Protein AF-A0A5K0VHQ1-F1 (afdb_monomer)

Solvent-accessible surface area (backbone atoms only — not comparable to full-atom values): 2232 Å² total; per-residue (Å²): 109,74,66,61,57,50,31,54,78,67,74,46,90,75,45,78,30,77,41,97,84,52,83,79,51,93,70,51,77,38,68,53,133

Mean predicted aligned error: 3.23 Å

Radius of gyration: 10.11 Å; Cα contacts (8 Å, |Δi|>4): 31; chains: 1; bounding box: 19×16×26 Å

Secondary structure (DSSP, 8-state):
-HHHHHHHHTT---EEE--TT-SS-SS-SEEE-

pLDDT: mean 90.89, std 4.44, range [74.0, 96.94]

Foldseek 3Di:
DVVVVVCVVVVHDWAFDADPPPPVPPGHPDIDD

InterPro domains:
  IPR015422 Pyridoxal phosphate-dependent transferase, small dom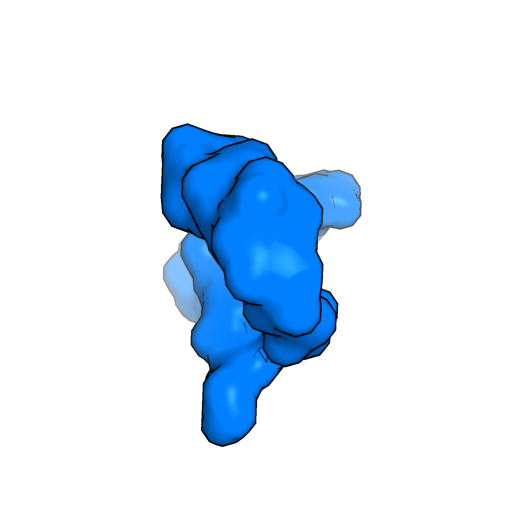ain [G3DSA:3.90.1150.10] (1-33)

Sequence (33 aa):
KSYEKVCEMCHISLNKSAIFGDNGAVSPGGVRI

Structure (mmCIF, N/CA/C/O backbone):
data_AF-A0A5K0VHQ1-F1
#
_entry.id   AF-A0A5K0VHQ1-F1
#
loop_
_atom_site.group_PDB
_atom_site.id
_atom_site.type_symbol
_atom_site.label_atom_id
_atom_site.label_alt_id
_atom_site.label_comp_id
_atom_site.label_asym_id
_atom_site.label_entity_id
_atom_site.label_seq_id
_atom_site.pdbx_PDB_ins_code
_atom_site.Cartn_x
_atom_site.Cartn_y
_atom_site.Cartn_z
_atom_site.occupancy
_atom_site.B_iso_or_equiv
_atom_site.auth_seq_id
_atom_site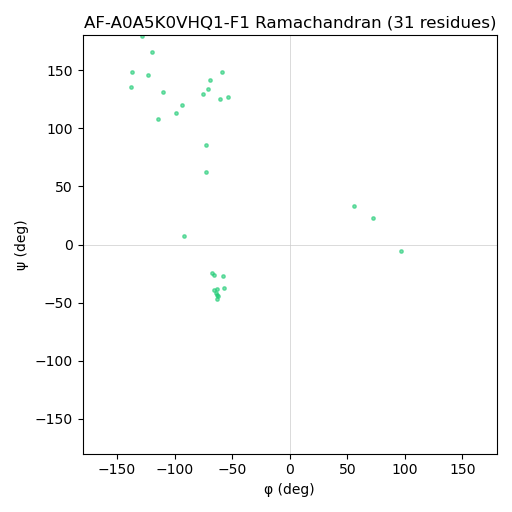.auth_comp_id
_atom_site.auth_asym_id
_atom_site.auth_atom_id
_atom_site.pdbx_PDB_model_num
ATOM 1 N N . LYS A 1 1 ? -4.478 7.218 -2.786 1.00 74.00 1 LYS A N 1
ATOM 2 C CA . LYS A 1 1 ? -5.504 6.263 -3.288 1.00 74.00 1 LYS A CA 1
ATOM 3 C C . LYS A 1 1 ? -6.598 6.044 -2.257 1.00 74.00 1 LYS A C 1
ATOM 5 O O . LYS A 1 1 ? -6.360 6.329 -1.092 1.00 74.00 1 LYS A O 1
ATOM 10 N N . SER A 1 2 ? -7.778 5.562 -2.662 1.00 83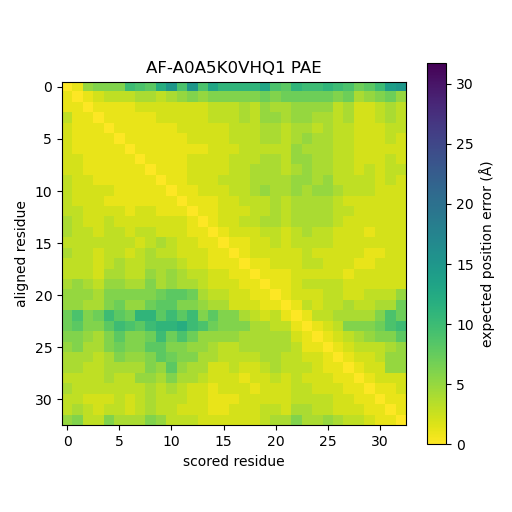.88 2 SER A N 1
ATOM 11 C CA . SER A 1 2 ? -8.922 5.398 -1.748 1.00 83.88 2 SER A CA 1
ATOM 12 C C . SER A 1 2 ? -8.594 4.509 -0.545 1.00 83.88 2 SER A C 1
ATOM 14 O O . SER A 1 2 ? -8.981 4.839 0.568 1.00 83.88 2 SER A O 1
ATOM 16 N N . TYR A 1 3 ? -7.803 3.451 -0.743 1.00 90.44 3 TYR A N 1
ATOM 17 C CA . TYR A 1 3 ? -7.432 2.524 0.327 1.00 90.44 3 TYR A CA 1
ATOM 18 C C . TYR A 1 3 ? -6.559 3.163 1.426 1.00 90.44 3 TYR A C 1
ATOM 20 O O . TYR A 1 3 ? -6.791 2.896 2.594 1.00 90.44 3 TYR A O 1
ATOM 28 N N . GLU A 1 4 ? -5.605 4.045 1.091 1.00 89.75 4 GLU A N 1
ATOM 29 C CA . GLU A 1 4 ? -4.729 4.686 2.094 1.00 89.75 4 GLU A CA 1
ATOM 30 C C . GLU A 1 4 ? -5.546 5.544 3.059 1.00 89.75 4 GLU A C 1
ATOM 32 O O . GLU A 1 4 ? -5.363 5.461 4.267 1.00 89.75 4 GLU A O 1
ATOM 37 N N . LYS A 1 5 ? -6.496 6.313 2.513 1.00 91.06 5 LYS A N 1
ATOM 38 C CA . LYS A 1 5 ? -7.392 7.164 3.301 1.00 91.06 5 LYS A CA 1
ATOM 39 C C . LYS A 1 5 ? -8.297 6.338 4.209 1.00 91.06 5 LYS A C 1
ATOM 41 O O . LYS A 1 5 ? -8.511 6.710 5.352 1.00 91.06 5 LYS A O 1
ATOM 46 N N . VAL A 1 6 ? -8.826 5.220 3.708 1.00 95.00 6 VAL A N 1
ATOM 47 C CA . VAL A 1 6 ? -9.653 4.314 4.520 1.00 95.00 6 VAL A CA 1
ATOM 48 C C . VAL A 1 6 ? -8.831 3.724 5.664 1.00 95.00 6 VAL A C 1
ATOM 50 O O . VAL A 1 6 ? -9.272 3.770 6.805 1.00 95.00 6 VAL A O 1
ATOM 53 N N . CYS A 1 7 ? -7.622 3.231 5.391 1.00 93.88 7 CYS A N 1
ATOM 54 C CA . CYS A 1 7 ? -6.760 2.669 6.427 1.00 93.88 7 CYS A CA 1
ATOM 55 C C . CYS A 1 7 ? -6.359 3.708 7.479 1.00 93.88 7 CYS A C 1
ATOM 57 O O . CYS A 1 7 ? -6.391 3.398 8.664 1.00 93.88 7 CYS A O 1
ATOM 59 N N . GLU A 1 8 ? -6.094 4.951 7.078 1.00 92.12 8 GLU A N 1
ATOM 60 C CA . GLU A 1 8 ? -5.825 6.054 8.005 1.00 92.12 8 GLU A CA 1
ATOM 61 C C . GLU A 1 8 ? -7.029 6.364 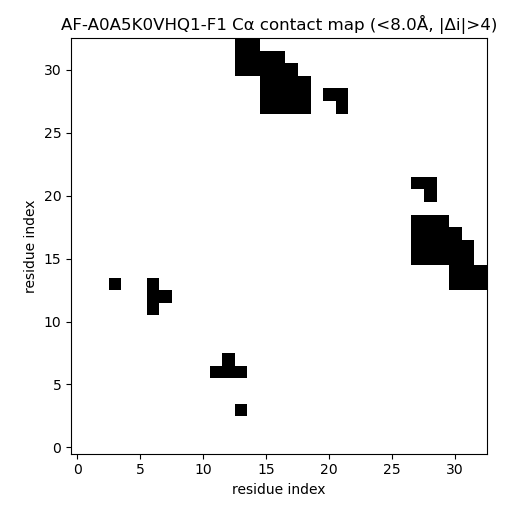8.913 1.00 92.12 8 GLU A C 1
ATOM 63 O O . GLU A 1 8 ? -6.873 6.461 10.131 1.00 92.12 8 GLU A O 1
ATOM 68 N N . MET A 1 9 ? -8.243 6.409 8.354 1.00 96.44 9 MET A N 1
ATOM 69 C CA . MET A 1 9 ? -9.486 6.599 9.122 1.00 96.44 9 MET A CA 1
ATOM 70 C C . MET A 1 9 ? -9.791 5.427 10.065 1.00 96.44 9 MET A C 1
ATOM 72 O O . MET A 1 9 ? -10.457 5.607 11.080 1.00 96.44 9 MET A O 1
ATOM 76 N N . CYS A 1 10 ? -9.309 4.228 9.738 1.00 96.94 10 CYS A N 1
ATOM 77 C CA . CYS A 1 10 ? -9.447 3.030 10.564 1.00 96.94 10 CYS A CA 1
ATOM 78 C C . CYS A 1 10 ? -8.270 2.813 11.531 1.00 96.94 10 CYS A C 1
ATOM 80 O O . CYS A 1 10 ? -8.208 1.759 12.159 1.00 96.94 10 CYS A O 1
ATOM 82 N N . HIS A 1 11 ? -7.335 3.764 11.645 1.00 96.19 11 HIS A N 1
ATOM 83 C CA . HIS A 1 11 ? -6.121 3.637 12.464 1.00 96.19 11 HIS A CA 1
ATOM 84 C C . HIS A 1 11 ? -5.252 2.411 12.115 1.00 96.19 11 HIS A C 1
ATOM 86 O O . HIS A 1 11 ? -4.595 1.824 12.974 1.00 96.19 11 HIS A O 1
ATOM 92 N N . ILE A 1 12 ? -5.233 2.030 10.836 1.00 95.81 12 ILE A N 1
ATOM 93 C CA . ILE A 1 12 ? -4.4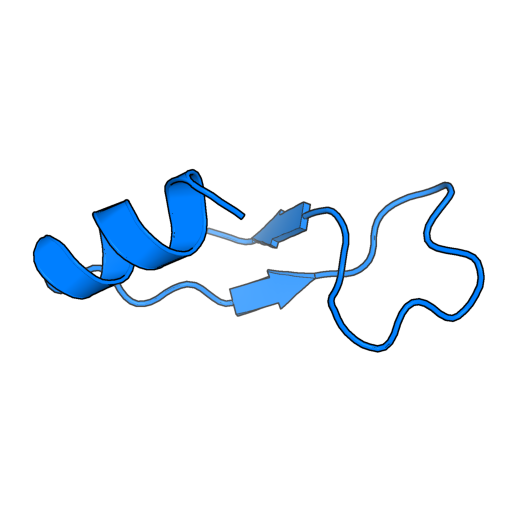02 0.957 10.287 1.00 95.81 12 ILE A CA 1
ATOM 94 C C . ILE A 1 12 ? -3.163 1.582 9.642 1.00 95.81 12 ILE A C 1
ATOM 96 O O . ILE A 1 12 ? -3.250 2.254 8.611 1.00 95.81 12 ILE A O 1
ATOM 100 N N . SER A 1 13 ? -1.994 1.317 10.221 1.00 93.25 13 SER A N 1
ATOM 101 C CA . SER A 1 13 ? -0.706 1.721 9.651 1.00 93.25 13 SER A CA 1
ATOM 102 C C . SER A 1 13 ? -0.325 0.819 8.477 1.00 93.25 13 SER A C 1
ATOM 104 O O . SER A 1 13 ? -0.310 -0.402 8.611 1.00 93.25 13 SER A O 1
ATOM 106 N N . LEU A 1 14 ? 0.028 1.416 7.337 1.00 91.56 14 LEU A N 1
ATOM 107 C CA . LEU A 1 14 ? 0.452 0.701 6.130 1.00 91.56 14 LEU A CA 1
ATOM 108 C C . LEU A 1 14 ? 1.840 1.150 5.669 1.00 91.56 14 LEU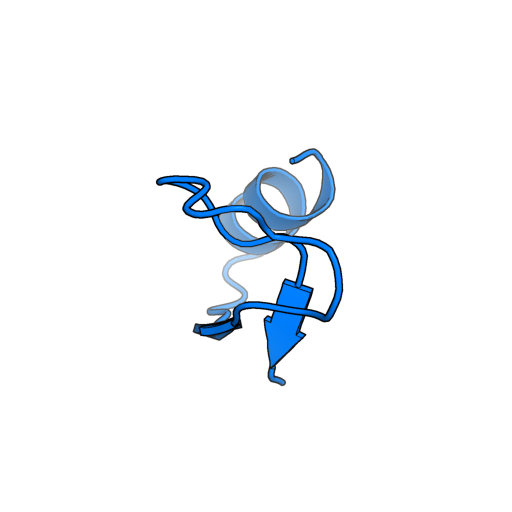 A C 1
ATOM 110 O O . LEU A 1 14 ? 2.170 2.336 5.732 1.00 91.56 14 LEU A O 1
ATOM 114 N N . ASN A 1 15 ? 2.626 0.222 5.118 1.00 91.44 15 ASN A N 1
ATOM 115 C CA . ASN A 1 15 ? 3.863 0.554 4.416 1.00 91.44 15 ASN A CA 1
ATOM 116 C C . ASN A 1 15 ? 3.588 0.706 2.914 1.00 91.44 15 ASN A C 1
ATOM 118 O O . ASN A 1 15 ? 3.140 -0.236 2.259 1.00 91.44 15 ASN A O 1
ATOM 122 N N . LYS A 1 16 ? 3.853 1.890 2.353 1.00 90.38 16 LYS A N 1
ATOM 123 C CA . LYS A 1 16 ? 3.744 2.114 0.904 1.00 90.38 16 LYS A CA 1
ATOM 124 C C . LYS A 1 16 ? 4.877 1.388 0.192 1.00 90.38 16 LYS A C 1
ATOM 126 O O . LYS A 1 16 ? 6.029 1.510 0.596 1.00 90.38 16 LYS A O 1
ATOM 131 N N . SER A 1 17 ? 4.558 0.679 -0.885 1.00 92.31 17 SER A N 1
ATOM 132 C CA . SER A 1 17 ? 5.541 -0.107 -1.626 1.00 92.31 17 SER A CA 1
ATOM 133 C C . SER A 1 17 ? 5.342 0.051 -3.125 1.00 92.31 17 SER A C 1
ATOM 135 O O . SER A 1 17 ? 4.210 0.037 -3.613 1.00 92.31 17 SER A O 1
ATOM 137 N N . ALA A 1 18 ? 6.445 0.246 -3.846 1.00 93.12 18 ALA A N 1
ATOM 138 C CA . ALA A 1 18 ? 6.418 0.333 -5.297 1.00 93.12 18 ALA A CA 1
ATOM 139 C C . ALA A 1 18 ? 6.075 -1.030 -5.899 1.00 93.12 18 ALA A C 1
ATOM 141 O O . ALA A 1 18 ? 6.529 -2.067 -5.413 1.00 93.12 18 ALA A O 1
ATOM 142 N N . ILE A 1 19 ? 5.278 -1.021 -6.960 1.00 93.19 19 ILE A N 1
ATOM 143 C CA . ILE A 1 19 ? 4.927 -2.222 -7.724 1.00 93.19 19 ILE A CA 1
ATOM 144 C C . ILE A 1 19 ? 5.388 -2.079 -9.172 1.00 93.19 19 ILE A C 1
ATOM 146 O O . ILE A 1 19 ? 5.716 -0.986 -9.636 1.00 93.19 19 ILE A O 1
ATOM 150 N N . PHE A 1 20 ? 5.412 -3.194 -9.903 1.00 94.06 20 PHE A N 1
ATOM 151 C CA . PHE A 1 20 ? 5.711 -3.173 -11.331 1.00 94.06 20 PHE A CA 1
ATOM 152 C C . PHE A 1 20 ? 4.783 -2.187 -12.061 1.00 94.06 20 PHE A C 1
ATOM 154 O O . PHE A 1 20 ? 3.563 -2.258 -11.916 1.00 94.06 20 PHE A O 1
ATOM 161 N N . GLY A 1 21 ? 5.370 -1.266 -12.830 1.00 91.25 21 GLY A N 1
ATOM 162 C CA . GLY A 1 21 ? 4.647 -0.196 -13.523 1.00 91.25 21 GLY A CA 1
ATOM 163 C C . GLY A 1 21 ? 4.623 1.158 -12.800 1.00 91.25 21 GLY A C 1
ATOM 164 O O . GLY A 1 21 ? 4.186 2.139 -13.400 1.00 91.25 21 GLY A O 1
ATOM 165 N N . ASP A 1 22 ? 5.138 1.262 -11.568 1.00 91.62 22 ASP A N 1
ATOM 166 C CA . ASP A 1 22 ? 5.404 2.561 -10.934 1.00 91.62 22 ASP A CA 1
ATOM 167 C C . ASP A 1 22 ? 6.624 3.232 -11.589 1.00 91.62 22 ASP A C 1
ATOM 169 O O . ASP A 1 22 ? 7.758 3.116 -11.123 1.00 91.62 22 ASP A O 1
ATOM 173 N N . ASN A 1 23 ? 6.398 3.952 -12.690 1.00 90.31 23 ASN A N 1
ATOM 174 C CA . ASN A 1 23 ? 7.427 4.653 -13.470 1.00 90.31 23 ASN A CA 1
ATOM 175 C C . ASN A 1 23 ? 7.954 5.915 -12.752 1.00 90.31 23 ASN A C 1
ATOM 177 O O . ASN A 1 23 ? 7.764 7.034 -13.224 1.00 90.31 23 ASN A O 1
ATOM 181 N N . GLY A 1 24 ? 8.577 5.754 -11.582 1.00 83.00 24 GLY A N 1
ATOM 182 C CA . GLY A 1 24 ? 9.086 6.874 -10.779 1.00 83.00 24 GLY A CA 1
ATOM 183 C C . GLY A 1 24 ? 7.985 7.693 -10.098 1.00 83.00 24 GLY A C 1
ATOM 184 O O . GLY A 1 24 ? 8.189 8.861 -9.768 1.00 83.00 24 GLY A O 1
ATOM 185 N N . ALA A 1 25 ? 6.806 7.099 -9.895 1.00 87.44 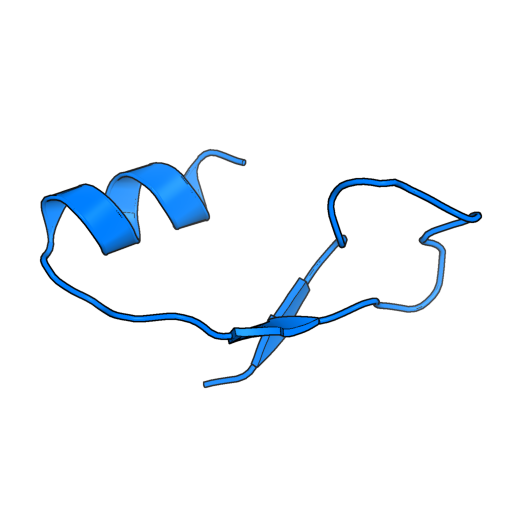25 ALA A N 1
ATOM 186 C CA . ALA A 1 25 ? 5.705 7.753 -9.208 1.00 87.44 25 ALA A CA 1
ATOM 187 C C . ALA A 1 25 ? 6.109 8.120 -7.770 1.00 87.44 25 ALA A C 1
ATOM 189 O O . ALA A 1 25 ? 6.485 7.260 -6.976 1.00 87.44 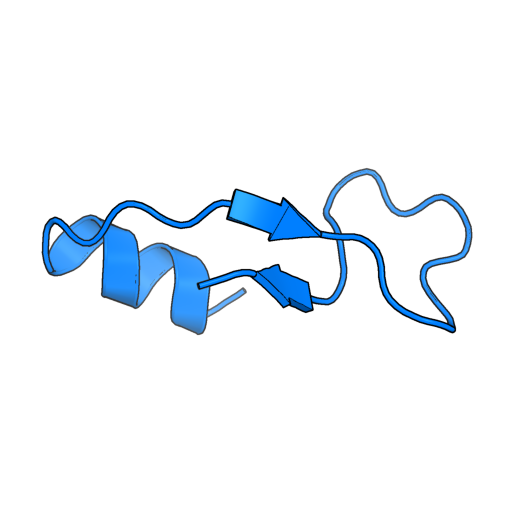25 ALA A O 1
ATOM 190 N N . VAL A 1 26 ? 5.960 9.401 -7.412 1.00 86.00 26 VAL A N 1
ATOM 191 C CA . VAL A 1 26 ? 6.208 9.910 -6.046 1.00 86.00 26 VAL A CA 1
ATOM 192 C C . VAL A 1 26 ? 5.330 9.194 -5.010 1.00 86.00 26 VAL A C 1
ATOM 194 O O . VAL A 1 26 ? 5.689 9.084 -3.842 1.00 86.00 26 VAL A O 1
ATOM 197 N N . SER A 1 27 ? 4.166 8.698 -5.435 1.00 86.44 27 SER A N 1
ATOM 198 C CA . SER A 1 27 ? 3.243 7.923 -4.608 1.00 86.44 27 SER A CA 1
ATOM 199 C C . SER A 1 27 ? 3.135 6.493 -5.141 1.00 86.44 27 SER A C 1
ATOM 201 O O . SER A 1 27 ? 2.506 6.300 -6.182 1.00 86.44 27 SER A O 1
ATOM 203 N N . PRO A 1 28 ? 3.702 5.501 -4.430 1.00 90.69 28 PRO A N 1
ATOM 204 C CA . PRO A 1 28 ? 3.718 4.115 -4.876 1.00 90.69 28 PRO A CA 1
ATOM 205 C C . PRO A 1 28 ? 2.333 3.502 -5.111 1.00 90.69 28 PRO A C 1
ATOM 207 O O . PRO A 1 28 ? 1.349 3.809 -4.430 1.00 90.69 28 PRO A O 1
ATOM 210 N N . GLY A 1 29 ? 2.292 2.591 -6.077 1.00 91.62 29 GLY A N 1
ATOM 211 C CA . GLY A 1 29 ? 1.208 1.771 -6.597 1.00 91.62 29 GLY A CA 1
ATOM 212 C C . GLY A 1 29 ? 0.669 0.709 -5.626 1.00 91.62 29 GLY A C 1
ATOM 213 O O . GLY A 1 29 ? -0.521 0.389 -5.690 1.00 91.62 29 GLY A O 1
ATOM 214 N N . GLY A 1 30 ? 1.464 0.261 -4.660 1.00 92.31 30 GLY A N 1
ATOM 215 C CA . GLY A 1 30 ? 1.079 -0.796 -3.731 1.00 92.31 30 GLY A CA 1
ATOM 216 C C . GLY A 1 30 ? 1.274 -0.452 -2.260 1.00 92.31 30 GLY A C 1
ATOM 217 O O . GLY A 1 30 ? 1.729 0.629 -1.875 1.00 92.31 30 GLY A O 1
ATOM 218 N N . VAL A 1 31 ? 0.907 -1.424 -1.432 1.00 93.75 31 VAL A N 1
ATOM 219 C CA . VAL A 1 31 ? 1.167 -1.456 0.008 1.00 93.75 31 VAL A CA 1
ATOM 220 C C . VAL A 1 31 ? 1.623 -2.850 0.410 1.00 93.75 31 VAL A C 1
ATOM 222 O O . VAL A 1 31 ? 1.205 -3.836 -0.196 1.00 93.75 31 VAL A O 1
ATOM 225 N N . ARG A 1 32 ? 2.481 -2.921 1.426 1.00 92.12 32 ARG A N 1
ATOM 226 C CA . ARG A 1 32 ? 2.923 -4.158 2.071 1.00 92.12 32 ARG A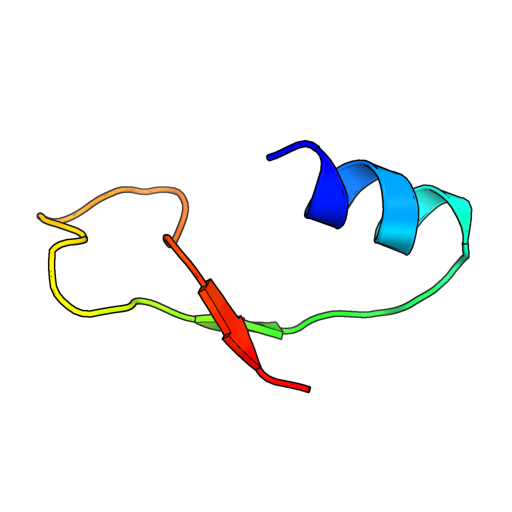 CA 1
ATOM 227 C C . ARG A 1 32 ? 2.327 -4.204 3.477 1.00 92.12 32 ARG A C 1
ATOM 229 O O . ARG A 1 32 ? 2.401 -3.205 4.196 1.00 92.12 32 ARG A O 1
ATOM 236 N N . ILE A 1 33 ? 1.723 -5.339 3.815 1.00 88.06 33 ILE A N 1
ATOM 237 C CA . ILE A 1 33 ? 1.106 -5.632 5.114 1.00 88.06 33 ILE A CA 1
ATOM 238 C C . ILE A 1 33 ? 2.002 -6.627 5.843 1.00 88.06 33 ILE A C 1
ATOM 240 O O . ILE A 1 33 ? 2.479 -7.567 5.164 1.00 88.06 33 ILE A O 1
#

Organism: NCBI:txid210225

Nearest PDB structures (foldseek):
  9cg8-assembly1_D-3  TM=7.503E-01  e=7.320E-02  Glycine max